Protein AF-A0A7S3XKU1-F1 (afdb_monomer)

pLDDT: mean 79.12, std 18.62, range [32.69, 95.75]

Mean predicted aligned error: 12.98 Å

Solvent-accessible surface area (backbone atoms only — not comparable to full-atom values): 9316 Å² total; per-residue (Å²): 139,83,72,89,86,77,74,68,88,88,52,72,47,18,71,54,87,94,40,81,47,65,25,34,23,23,52,86,91,44,86,56,34,41,18,19,87,93,63,52,56,90,85,46,38,67,49,70,59,74,46,17,70,55,87,94,44,80,47,58,34,41,22,26,54,80,92,57,95,58,48,38,22,18,83,88,64,58,55,87,85,50,38,73,54,62,95,31,42,18,70,56,83,94,42,88,48,63,21,41,20,25,52,76,84,43,70,66,36,39,19,18,87,94,63,57,55,90,84,46,37,71,41,78,87,67,74,89,82,67,68,83,75,79,80,80,74,80,76,78,78,76,81,81,81,77,82,134

Sequence (148 aa):
FNYKGMINVRHASCLHEGCVKLPYFSYEGEKRGQYCLGHKLDGMVDVLNARCKVPGCTRRPFFNHEGERKAAVCRLHRAEGMVAFNLSQCETAHCGKEASYNLPGLRARRFCASHRLEGMVACRGQDQSLKRAPLRSGSSKRPRKQPA

Secondary structure (DSSP, 8-state):
---TT---SSSPPPSSTT--SPP-EE-TT-SS--B-GGGPPTT-EESSS---SSTT--SPP-EE-TT-SS--B-GGGPPTTPEE--TTB-SSTT--SBP-EESTT--S--B-GGGPPTT-EE-TT--S-SPPPP-------PPPPPP-

Structure (mmCIF, N/CA/C/O backbone):
data_AF-A0A7S3XKU1-F1
#
_entry.id   AF-A0A7S3XKU1-F1
#
loop_
_atom_site.group_PDB
_atom_site.id
_atom_site.type_symbol
_atom_site.label_atom_id
_atom_site.label_alt_id
_atom_site.label_comp_id
_atom_site.label_asym_id
_atom_site.label_entity_id
_atom_site.label_seq_id
_atom_site.pdbx_PDB_ins_code
_atom_site.Cartn_x
_atom_site.Cartn_y
_atom_site.Cartn_z
_atom_site.occupancy
_atom_site.B_iso_or_equiv
_atom_site.auth_seq_id
_atom_site.auth_comp_id
_atom_site.auth_asym_id
_atom_site.auth_atom_id
_atom_site.pdbx_PDB_model_num
ATOM 1 N N . PHE A 1 1 ? -16.205 -20.087 3.002 1.00 38.38 1 PHE A N 1
ATOM 2 C CA . PHE A 1 1 ? -16.853 -20.701 4.176 1.00 38.38 1 PHE A CA 1
ATOM 3 C C . PHE A 1 1 ? -16.566 -19.833 5.395 1.00 38.38 1 PHE A C 1
ATOM 5 O O . PHE A 1 1 ? -15.400 -19.645 5.708 1.00 38.38 1 PHE A O 1
ATOM 12 N N . ASN A 1 2 ? -17.588 -19.219 5.999 1.00 43.94 2 ASN A N 1
ATOM 13 C CA . ASN A 1 2 ? -17.464 -18.390 7.203 1.00 43.94 2 ASN A CA 1
ATOM 14 C C . ASN A 1 2 ? -18.309 -19.068 8.289 1.00 43.94 2 ASN A C 1
ATOM 16 O O . ASN A 1 2 ? -19.534 -19.000 8.245 1.00 43.94 2 ASN A O 1
ATOM 20 N N . TYR A 1 3 ? -17.671 -19.835 9.170 1.00 54.97 3 TYR A N 1
ATOM 21 C CA . TYR A 1 3 ? -18.343 -20.495 10.289 1.00 54.97 3 TYR A CA 1
ATOM 22 C C . TYR A 1 3 ? -18.782 -19.416 11.301 1.00 54.97 3 TYR A C 1
ATOM 24 O O . TYR A 1 3 ? -17.993 -18.560 11.700 1.00 54.97 3 TYR A O 1
ATOM 32 N N . LYS A 1 4 ? -20.061 -19.394 11.695 1.00 56.88 4 LYS A N 1
ATOM 33 C CA . LYS A 1 4 ? -20.539 -18.493 12.757 1.00 56.88 4 LYS A CA 1
ATOM 34 C C . LYS A 1 4 ? -19.869 -18.899 14.077 1.00 56.88 4 LYS A C 1
ATOM 36 O O . LYS A 1 4 ? -19.997 -20.048 14.479 1.00 56.88 4 LYS A O 1
ATOM 41 N N . GLY A 1 5 ? -19.179 -17.969 14.741 1.00 60.75 5 GLY A N 1
ATOM 42 C CA . GLY A 1 5 ? -18.718 -18.130 16.131 1.00 60.75 5 GLY A CA 1
ATOM 43 C C . GLY A 1 5 ? -17.213 -18.313 16.363 1.00 60.75 5 GLY A C 1
ATOM 44 O O . GLY A 1 5 ? -16.782 -18.215 17.506 1.00 60.75 5 GLY A O 1
ATOM 45 N N . MET A 1 6 ? -16.379 -18.512 15.337 1.00 69.44 6 MET A N 1
ATOM 46 C CA . MET A 1 6 ? -14.922 -18.451 15.546 1.00 69.44 6 MET A CA 1
ATOM 47 C C . MET A 1 6 ? -14.424 -17.015 15.432 1.00 69.44 6 MET A C 1
ATOM 49 O O . MET A 1 6 ? -14.657 -16.318 14.442 1.00 69.44 6 MET A O 1
ATOM 53 N N . ILE A 1 7 ? -13.656 -16.623 16.436 1.00 65.62 7 ILE A N 1
ATOM 54 C CA . ILE A 1 7 ? -12.974 -15.340 16.514 1.00 65.62 7 ILE A CA 1
ATOM 55 C C . ILE A 1 7 ? -11.511 -15.498 16.097 1.00 65.62 7 ILE A C 1
ATOM 57 O O . ILE A 1 7 ? -10.870 -16.521 16.346 1.00 65.62 7 ILE A O 1
ATOM 61 N N . ASN A 1 8 ? -1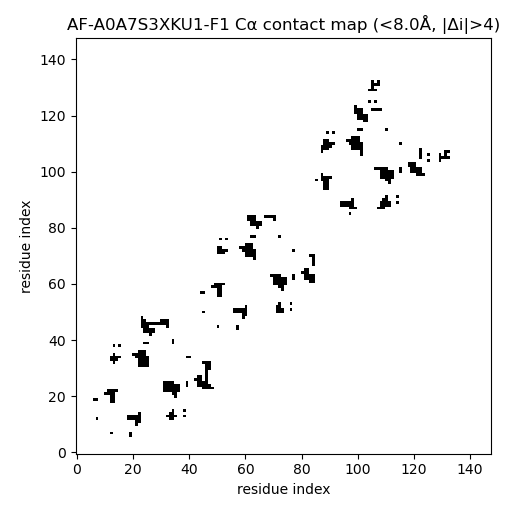0.963 -14.479 15.440 1.00 65.81 8 ASN A N 1
ATOM 62 C CA . ASN A 1 8 ? -9.541 -14.448 15.130 1.00 65.81 8 ASN A CA 1
ATOM 63 C C . ASN A 1 8 ? -8.760 -14.113 16.410 1.00 65.81 8 ASN A C 1
ATOM 65 O O . ASN A 1 8 ? -8.749 -12.968 16.837 1.00 65.81 8 ASN A O 1
ATOM 69 N N . VAL A 1 9 ? -8.103 -15.102 17.019 1.00 68.81 9 VAL A N 1
ATOM 70 C CA . VAL A 1 9 ? -7.305 -14.902 18.248 1.00 68.81 9 VAL A CA 1
ATOM 71 C C . VAL A 1 9 ? -5.928 -14.281 17.989 1.00 68.81 9 VAL A C 1
ATOM 73 O O . VAL A 1 9 ? -5.263 -13.828 18.915 1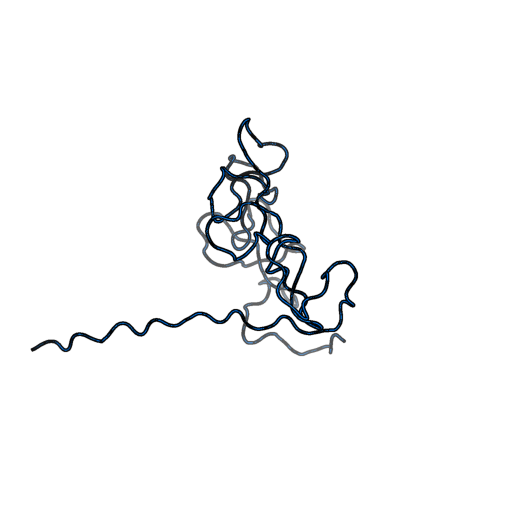.00 68.81 9 VAL A O 1
ATOM 76 N N . ARG A 1 10 ? -5.467 -14.273 16.730 1.00 68.62 10 ARG A N 1
ATOM 77 C CA . ARG A 1 10 ? -4.131 -13.786 16.355 1.00 68.62 10 ARG A CA 1
ATOM 78 C C . ARG A 1 10 ? -4.129 -12.304 15.994 1.00 68.62 10 ARG A C 1
ATOM 80 O O . ARG A 1 10 ? -3.143 -11.614 16.242 1.00 68.62 10 ARG A O 1
ATOM 87 N N . HIS A 1 11 ? -5.186 -11.828 15.348 1.00 68.62 11 HIS A N 1
ATOM 88 C CA . HIS A 1 11 ? -5.340 -10.428 14.974 1.00 68.62 11 HIS A CA 1
ATOM 89 C C . HIS A 1 11 ? -6.477 -9.812 15.774 1.00 68.62 11 HIS A C 1
ATOM 91 O O . HIS A 1 11 ? -7.552 -10.398 15.845 1.00 68.62 11 HIS A O 1
ATOM 97 N N . ALA A 1 12 ? -6.240 -8.618 16.322 1.00 77.38 12 ALA A N 1
ATOM 98 C CA . ALA A 1 12 ? -7.277 -7.851 16.997 1.00 77.38 12 ALA A CA 1
ATOM 99 C C . ALA A 1 12 ? -8.500 -7.688 16.082 1.00 77.38 12 ALA A C 1
ATOM 101 O O . ALA A 1 12 ? -8.356 -7.479 14.875 1.00 77.38 12 ALA A O 1
ATOM 102 N N . SER A 1 13 ? -9.689 -7.811 16.658 1.00 88.31 13 SER A N 1
ATOM 103 C CA . SER A 1 13 ? -10.959 -7.506 16.008 1.00 88.31 13 SER A CA 1
ATOM 104 C C . SER A 1 13 ? -11.322 -6.036 16.205 1.00 88.31 13 SER A C 1
ATOM 106 O O . SER A 1 13 ? -10.756 -5.339 17.045 1.00 88.31 13 SER A O 1
ATOM 108 N N . CYS A 1 14 ? -12.266 -5.557 15.401 1.00 91.94 14 CYS A N 1
ATOM 109 C CA . CYS A 1 14 ? -12.888 -4.254 15.586 1.00 91.94 14 CYS A CA 1
ATOM 110 C C . CYS A 1 14 ? -13.436 -4.105 17.015 1.00 91.94 14 CYS A C 1
ATOM 112 O O . CYS A 1 14 ? -14.064 -5.027 17.525 1.00 91.94 14 CYS A O 1
ATOM 114 N N . LEU A 1 15 ? -13.249 -2.928 17.620 1.00 91.88 15 LEU A N 1
ATOM 115 C CA . LEU A 1 15 ? -13.723 -2.625 18.978 1.00 91.88 15 LEU A CA 1
ATOM 116 C C . LEU A 1 15 ? -15.250 -2.485 19.093 1.00 91.88 15 LEU A C 1
ATOM 118 O O . LEU A 1 15 ? -15.778 -2.492 20.197 1.00 91.88 15 LEU A O 1
ATOM 122 N N . HIS A 1 16 ? -15.963 -2.350 17.973 1.00 91.00 16 HIS A N 1
ATOM 123 C CA . HIS A 1 16 ? -17.421 -2.293 17.982 1.00 91.00 16 HIS A CA 1
ATOM 124 C C . HIS A 1 16 ? -18.005 -3.646 18.397 1.00 91.00 16 HIS A C 1
ATOM 126 O O . HIS A 1 16 ? -17.586 -4.686 17.877 1.00 91.00 16 HIS A O 1
ATOM 132 N N . GLU A 1 17 ? -18.991 -3.620 19.291 1.00 88.94 17 GLU A N 1
ATOM 133 C CA . GLU A 1 17 ? -19.582 -4.821 19.875 1.00 88.94 17 GLU A CA 1
ATOM 134 C C . GLU A 1 17 ? -20.077 -5.802 18.802 1.00 88.94 17 GLU A C 1
ATOM 136 O O . GLU A 1 17 ? -20.686 -5.433 17.798 1.00 88.94 17 GLU A O 1
ATOM 141 N N . GLY A 1 18 ? -19.735 -7.081 18.974 1.00 86.38 18 GLY A N 1
ATOM 142 C CA . GLY A 1 18 ? -20.093 -8.146 18.032 1.00 86.38 18 GLY A CA 1
ATOM 143 C C . GLY A 1 18 ? -19.377 -8.099 16.672 1.00 86.38 18 GLY A C 1
ATOM 144 O O . GLY A 1 18 ? -19.639 -8.947 15.814 1.00 86.38 18 GLY A O 1
ATOM 145 N N . CYS A 1 19 ? -18.458 -7.157 16.430 1.00 88.88 19 CYS A N 1
ATOM 146 C CA . CYS A 1 19 ? -17.781 -7.042 15.142 1.00 88.88 19 CYS A CA 1
ATOM 147 C C . CYS A 1 19 ? -16.500 -7.888 15.058 1.00 88.88 19 CYS A C 1
ATOM 149 O O . CYS A 1 19 ? -15.483 -7.591 15.674 1.00 88.88 19 CYS A O 1
ATOM 151 N N . VAL A 1 20 ? -16.497 -8.887 14.172 1.00 88.19 20 VAL A N 1
ATOM 152 C CA . VAL A 1 20 ? -15.333 -9.769 13.929 1.00 88.19 20 VAL A CA 1
ATOM 153 C C . VAL A 1 20 ? -14.424 -9.313 12.777 1.00 88.19 20 VAL A C 1
ATOM 155 O O . VAL A 1 20 ? -13.526 -10.041 12.354 1.00 88.19 20 VAL A O 1
ATOM 158 N N . LYS A 1 21 ? -14.662 -8.121 12.214 1.00 89.38 21 LYS A N 1
ATOM 159 C CA . LYS A 1 21 ? -13.865 -7.591 11.094 1.00 89.38 21 LYS A CA 1
ATOM 160 C C . LYS A 1 21 ? -12.501 -7.104 11.585 1.00 89.38 21 LYS A C 1
ATOM 162 O O . LYS A 1 21 ? -12.383 -6.606 12.702 1.00 89.38 21 LYS A O 1
ATOM 167 N N . LEU A 1 22 ? -11.491 -7.185 10.717 1.00 90.00 22 LEU A N 1
ATOM 168 C CA . LEU A 1 22 ? -10.171 -6.620 10.998 1.00 90.00 22 LEU A CA 1
ATOM 169 C C . LEU A 1 22 ? -10.253 -5.089 11.113 1.00 90.00 22 LEU A C 1
ATOM 171 O O . LEU A 1 22 ? -10.866 -4.445 10.249 1.00 90.00 22 LEU A O 1
ATOM 175 N N . PRO A 1 23 ? -9.639 -4.501 12.147 1.00 92.88 23 PRO A N 1
ATOM 176 C CA . PRO A 1 23 ? -9.593 -3.070 12.311 1.00 92.88 23 PRO A CA 1
ATOM 177 C C . PRO A 1 23 ? -8.398 -2.475 11.561 1.00 92.88 23 PRO A C 1
ATOM 179 O O . PRO A 1 23 ? -7.258 -2.908 11.716 1.00 92.88 23 PRO A O 1
ATOM 182 N N . TYR A 1 24 ? -8.671 -1.451 10.760 1.00 92.94 24 TYR A N 1
ATOM 183 C CA . TYR A 1 24 ? -7.666 -0.700 9.996 1.00 92.94 24 TYR A CA 1
ATOM 184 C C . TYR A 1 24 ? -7.636 0.778 10.387 1.00 92.94 24 TYR A C 1
ATOM 186 O O . TYR A 1 24 ? -6.639 1.456 10.151 1.00 92.94 24 TYR A O 1
ATOM 194 N N . PHE A 1 25 ? -8.716 1.270 10.999 1.00 93.31 25 PHE A N 1
ATOM 195 C CA . PHE A 1 25 ? -8.934 2.681 11.274 1.00 93.31 25 PHE A CA 1
ATOM 196 C C . PHE A 1 25 ? -8.675 3.012 12.737 1.00 93.31 25 PHE A C 1
ATOM 198 O O . PHE A 1 25 ? -9.100 2.281 13.632 1.00 93.31 25 PHE A O 1
ATOM 205 N N . SER A 1 26 ? -7.972 4.112 12.966 1.00 94.94 26 SER A N 1
ATOM 206 C CA . SER A 1 26 ? -7.710 4.690 14.284 1.00 94.94 26 SER A CA 1
ATOM 207 C C . SER A 1 26 ? -7.409 6.184 14.128 1.00 94.94 26 SER A C 1
ATOM 209 O O . SER A 1 26 ? -7.449 6.701 13.012 1.00 94.94 26 SER A O 1
ATOM 211 N N . TYR A 1 27 ? -7.122 6.892 15.214 1.00 92.69 27 TYR A N 1
ATOM 212 C CA . TYR A 1 27 ? -6.676 8.286 15.141 1.00 92.69 27 TYR A CA 1
ATOM 213 C C . TYR A 1 27 ? -5.219 8.398 14.668 1.00 92.69 27 TYR A C 1
ATOM 215 O O . TYR A 1 27 ? -4.468 7.420 14.671 1.00 92.69 27 TYR A O 1
ATOM 223 N N . GLU A 1 28 ? -4.824 9.583 14.197 1.00 87.38 28 GLU A N 1
ATOM 224 C CA . GLU A 1 28 ? -3.451 9.812 13.737 1.00 87.38 28 GLU A CA 1
ATOM 225 C C . GLU A 1 28 ? -2.428 9.571 14.856 1.00 87.38 28 GLU A C 1
ATOM 227 O O . GLU A 1 28 ? -2.659 9.902 16.013 1.00 87.38 28 GLU A O 1
ATOM 232 N N . GLY A 1 29 ? -1.291 8.960 14.506 1.00 85.62 29 GLY A N 1
ATOM 233 C CA . GLY A 1 29 ? -0.242 8.567 15.457 1.00 85.62 29 GLY A CA 1
ATOM 234 C C . GLY A 1 29 ? -0.403 7.157 16.035 1.00 85.62 29 GLY A C 1
ATOM 235 O O . GLY A 1 29 ? 0.582 6.561 16.478 1.00 85.62 29 GLY A O 1
ATOM 236 N N . GLU A 1 30 ? -1.598 6.571 15.951 1.00 91.12 30 GLU A N 1
ATOM 237 C CA . GLU A 1 30 ? -1.843 5.218 16.442 1.00 91.12 30 GLU A CA 1
ATOM 238 C C . GLU A 1 30 ? -1.203 4.153 15.549 1.00 91.12 30 GLU A C 1
ATOM 240 O O . GLU A 1 30 ? -1.310 4.171 14.323 1.00 91.12 30 GLU A O 1
ATOM 245 N N . LYS A 1 31 ? -0.549 3.167 16.171 1.00 86.88 31 LYS A N 1
ATOM 246 C CA . LYS A 1 31 ? 0.158 2.089 15.448 1.00 86.88 31 LYS A CA 1
ATOM 247 C C . LYS A 1 31 ? -0.748 0.922 15.061 1.00 86.88 31 LYS A C 1
ATOM 249 O O . LYS A 1 31 ? -0.317 0.019 14.343 1.00 86.88 31 LYS A O 1
ATOM 254 N N . ARG A 1 32 ? -1.969 0.880 15.596 1.00 89.12 32 ARG A N 1
ATOM 255 C CA . ARG A 1 32 ? -2.918 -0.222 15.421 1.00 89.12 32 ARG A CA 1
ATOM 256 C C . ARG A 1 32 ? -4.284 0.327 15.044 1.00 89.12 32 ARG A C 1
ATOM 258 O O . ARG A 1 32 ? -4.731 1.323 15.605 1.00 89.12 32 ARG A O 1
ATOM 265 N N . GLY A 1 33 ? -4.943 -0.350 14.107 1.00 92.56 33 GLY A N 1
ATOM 266 C CA . GLY A 1 33 ? -6.351 -0.105 13.833 1.00 92.56 33 GLY A CA 1
ATOM 267 C C . GLY A 1 33 ? -7.193 -0.541 15.028 1.00 92.56 33 GLY A C 1
ATOM 268 O O . GLY A 1 33 ? -6.937 -1.593 15.612 1.00 92.56 33 GLY A O 1
ATOM 269 N N . GLN A 1 34 ? -8.214 0.244 15.351 1.00 94.06 34 GLN A N 1
ATOM 270 C CA . GLN A 1 34 ? -9.208 -0.060 16.384 1.00 94.06 34 GLN A CA 1
ATOM 271 C C . GLN A 1 34 ? -10.580 -0.380 15.775 1.00 94.06 34 GLN A C 1
ATOM 273 O O . GLN A 1 34 ? -11.306 -1.245 16.262 1.00 94.06 34 GLN A O 1
ATOM 278 N N . TYR A 1 35 ? -10.905 0.250 14.646 1.00 93.75 35 TYR A N 1
ATOM 279 C CA . TYR A 1 35 ? -12.189 0.097 13.976 1.00 93.75 35 TYR A CA 1
ATOM 280 C C . TYR A 1 35 ? -12.031 -0.417 12.547 1.00 93.75 35 TYR A C 1
ATOM 282 O O . TYR A 1 35 ? -11.044 -0.155 11.852 1.00 93.75 35 TYR A O 1
ATOM 290 N N . CYS A 1 36 ? -13.007 -1.196 12.089 1.00 93.81 36 CYS A N 1
ATOM 291 C CA . CYS A 1 36 ? -13.107 -1.582 10.685 1.00 93.81 36 CYS A CA 1
ATOM 292 C C . CYS A 1 36 ? -13.725 -0.444 9.858 1.00 93.81 36 CYS A C 1
ATOM 294 O O . CYS A 1 36 ? -14.267 0.506 10.411 1.00 93.81 36 CYS A O 1
ATOM 296 N N . LEU A 1 37 ? -13.701 -0.563 8.526 1.00 91.19 37 LEU A N 1
ATOM 297 C CA . LEU A 1 37 ? -14.245 0.465 7.628 1.00 91.19 37 LEU A CA 1
ATOM 298 C C . LEU A 1 37 ? -15.712 0.822 7.927 1.00 91.19 37 LEU A C 1
ATOM 300 O O . LEU A 1 37 ? -16.083 1.982 7.820 1.00 91.19 37 LEU A O 1
ATOM 304 N N . GLY A 1 38 ? -16.530 -0.166 8.307 1.00 93.69 38 GLY A N 1
ATOM 305 C CA . GLY A 1 38 ? -17.954 0.042 8.595 1.00 93.69 38 GLY A CA 1
ATOM 306 C C . GLY A 1 38 ? -18.245 0.683 9.953 1.00 93.69 38 GLY A C 1
ATOM 307 O O . GLY A 1 38 ? -19.344 1.175 10.149 1.00 93.69 38 GLY A O 1
ATOM 308 N N . HIS A 1 39 ? -17.274 0.689 10.869 1.00 94.88 39 HIS A N 1
ATOM 309 C CA . HIS A 1 39 ? -17.394 1.304 12.199 1.00 94.88 39 HIS A CA 1
ATOM 310 C C . HIS A 1 39 ? -16.354 2.409 12.398 1.00 94.88 39 HIS A C 1
ATOM 312 O O . HIS A 1 39 ? -15.986 2.740 13.520 1.00 94.88 39 HIS A O 1
ATOM 318 N N . LYS A 1 40 ? -15.823 2.939 11.295 1.00 93.06 40 LYS A N 1
ATOM 319 C CA . LYS A 1 40 ? -14.894 4.059 11.303 1.00 93.06 40 LYS A CA 1
ATOM 320 C C . LYS A 1 40 ? -15.631 5.292 11.829 1.00 93.06 40 LYS A C 1
ATOM 322 O O . LYS A 1 40 ? -16.661 5.656 11.273 1.00 93.06 40 LYS A O 1
ATOM 327 N N . LEU A 1 41 ? -15.064 5.954 12.833 1.00 93.44 41 LEU A N 1
ATOM 328 C CA . LEU A 1 41 ? -15.573 7.230 13.335 1.00 93.44 41 LEU A CA 1
ATOM 329 C C . LEU A 1 41 ? -14.999 8.419 12.545 1.00 93.44 41 LEU A C 1
ATOM 331 O O . LEU A 1 41 ? -14.018 8.300 11.788 1.00 93.44 41 LEU A O 1
ATOM 335 N N . ASP A 1 42 ? -15.613 9.582 12.735 1.00 92.06 42 ASP A N 1
ATOM 336 C CA . ASP A 1 42 ? -15.120 10.841 12.185 1.00 92.06 42 ASP A CA 1
ATOM 337 C C . ASP A 1 42 ? -13.743 11.190 12.757 1.00 92.06 42 ASP A C 1
ATOM 339 O O . ASP A 1 42 ? -13.395 10.854 13.890 1.00 92.06 42 ASP A O 1
ATOM 343 N N . GLY A 1 43 ? -12.899 11.781 11.913 1.00 89.31 43 GLY A N 1
ATOM 344 C CA . GLY A 1 43 ? -11.494 12.047 12.238 1.00 89.31 43 GLY A CA 1
ATOM 345 C C . GLY A 1 43 ? -10.573 10.818 12.237 1.00 89.31 43 GLY A C 1
ATOM 346 O O . GLY A 1 43 ? -9.357 10.981 12.243 1.00 89.31 43 GLY A O 1
ATOM 347 N N . MET A 1 44 ? -11.096 9.587 12.163 1.00 92.19 44 MET A N 1
ATOM 348 C CA . MET A 1 44 ? -10.237 8.402 12.050 1.00 92.19 44 MET A CA 1
ATOM 349 C C . MET A 1 44 ? -9.633 8.251 10.654 1.00 92.19 44 MET A C 1
ATOM 351 O O . MET A 1 44 ? -10.259 8.543 9.630 1.00 92.19 44 MET A O 1
ATOM 355 N N . VAL A 1 45 ? -8.433 7.686 10.618 1.00 89.69 45 VAL A N 1
ATOM 356 C CA . VAL A 1 45 ? -7.634 7.420 9.428 1.00 89.69 45 VAL A CA 1
ATOM 357 C C . VAL A 1 45 ? -7.244 5.948 9.343 1.00 89.69 45 VAL A C 1
ATOM 359 O O . VAL A 1 45 ? -7.186 5.249 10.350 1.00 89.69 45 VAL A O 1
ATOM 362 N N . ASP A 1 46 ? -6.961 5.462 8.135 1.00 90.38 46 ASP A N 1
ATOM 363 C CA . ASP A 1 46 ? -6.347 4.142 7.966 1.00 90.38 46 ASP A CA 1
ATOM 364 C C . ASP A 1 46 ? -4.881 4.208 8.429 1.00 90.38 46 ASP A C 1
ATOM 366 O O . ASP A 1 46 ? -4.070 4.938 7.845 1.00 90.38 46 ASP A O 1
ATOM 370 N N . VAL A 1 47 ? -4.564 3.487 9.507 1.00 89.88 47 VAL A N 1
ATOM 371 C CA . VAL A 1 47 ? -3.231 3.480 10.137 1.00 89.88 47 VAL A CA 1
ATOM 372 C C . VAL A 1 47 ? -2.378 2.280 9.726 1.00 89.88 47 VAL A C 1
ATOM 374 O O . VAL A 1 47 ? -1.187 2.238 10.028 1.00 89.88 47 VAL A O 1
ATOM 377 N N . LEU A 1 48 ? -2.965 1.300 9.032 1.00 88.31 48 LEU A N 1
ATOM 378 C CA . LEU A 1 48 ? -2.272 0.073 8.631 1.00 88.31 48 LEU A CA 1
ATOM 379 C C . LEU A 1 48 ? -1.895 0.070 7.150 1.00 88.31 48 LEU A C 1
ATOM 381 O O . LEU A 1 48 ? -0.828 -0.426 6.784 1.00 88.31 48 LEU A O 1
ATOM 385 N N . ASN A 1 49 ? -2.758 0.604 6.287 1.00 87.69 49 ASN A N 1
ATOM 386 C CA . ASN A 1 49 ? -2.498 0.655 4.858 1.00 87.69 49 ASN A CA 1
ATOM 387 C C . ASN A 1 49 ? -1.763 1.936 4.474 1.00 87.69 49 ASN A C 1
ATOM 389 O O . ASN A 1 49 ? -1.989 3.016 5.018 1.00 87.69 49 ASN A O 1
ATOM 393 N N . ALA A 1 50 ? -0.897 1.823 3.466 1.00 87.25 50 ALA A N 1
ATOM 394 C CA . ALA A 1 50 ? -0.222 2.984 2.913 1.00 87.25 50 ALA A CA 1
ATOM 395 C C . ALA A 1 50 ? -1.239 3.950 2.287 1.00 87.25 50 ALA A C 1
ATOM 397 O O . ALA A 1 50 ? -2.099 3.545 1.497 1.00 87.25 50 ALA A O 1
ATOM 398 N N . ARG A 1 51 ? -1.086 5.236 2.603 1.00 89.88 51 ARG A N 1
ATOM 399 C CA . ARG A 1 51 ? -1.857 6.343 2.033 1.00 89.88 51 ARG A CA 1
ATOM 400 C C . ARG A 1 51 ? -0.954 7.227 1.185 1.00 89.88 51 ARG A C 1
ATOM 402 O O . ARG A 1 51 ? 0.270 7.192 1.304 1.00 89.88 51 ARG A O 1
ATOM 409 N N . CYS A 1 52 ? -1.570 7.970 0.278 1.00 93.19 52 CYS A N 1
ATOM 410 C CA . CYS A 1 52 ? -0.889 9.007 -0.476 1.00 93.19 52 CYS A CA 1
ATOM 411 C C . CYS A 1 52 ? -0.206 9.990 0.485 1.00 93.19 52 CYS A C 1
ATOM 413 O O . CYS A 1 52 ? -0.826 10.431 1.445 1.00 93.19 52 CYS A O 1
ATOM 415 N N . LYS A 1 53 ? 1.053 10.348 0.211 1.00 93.19 53 LYS A N 1
ATOM 416 C CA . LYS A 1 53 ? 1.829 11.276 1.050 1.00 93.19 53 LYS A CA 1
ATOM 417 C C . LYS A 1 53 ? 1.282 12.707 1.074 1.00 93.19 53 LYS A C 1
ATOM 419 O O . LYS A 1 53 ? 1.620 13.455 1.981 1.00 93.19 53 LYS A O 1
ATOM 424 N N . VAL A 1 54 ? 0.475 13.095 0.085 1.00 92.81 54 VAL A N 1
ATOM 425 C CA . VAL A 1 54 ? -0.159 14.422 0.059 1.00 92.81 54 VAL A CA 1
ATOM 426 C C . VAL A 1 54 ? -1.140 14.555 1.236 1.00 92.81 54 VAL A C 1
ATOM 428 O O . VAL A 1 54 ? -2.041 13.713 1.336 1.00 92.81 54 VAL A O 1
ATOM 431 N N . PRO A 1 55 ? -0.996 15.585 2.097 1.00 88.25 55 PRO A N 1
ATOM 432 C CA . PRO A 1 55 ? -1.870 15.809 3.247 1.00 88.25 55 PRO A CA 1
ATOM 433 C C . PRO A 1 55 ? -3.356 15.802 2.873 1.00 88.25 55 PRO A C 1
ATOM 435 O O . PRO A 1 55 ? -3.748 16.292 1.817 1.00 88.25 55 PRO A O 1
ATOM 438 N N . GLY A 1 56 ? -4.188 15.191 3.718 1.00 85.62 56 GLY A N 1
ATOM 439 C CA . GLY A 1 56 ? -5.631 15.057 3.479 1.00 85.62 56 GLY A CA 1
ATOM 440 C C . GLY A 1 56 ? -6.029 14.021 2.417 1.00 85.62 56 GLY A C 1
ATOM 441 O O . GLY A 1 56 ? -7.208 13.694 2.285 1.00 85.62 56 GLY A O 1
ATOM 442 N N . CYS A 1 57 ? -5.084 13.431 1.677 1.00 89.00 57 CYS A N 1
ATOM 443 C CA . CYS A 1 57 ? -5.407 12.414 0.683 1.00 89.00 57 CYS A CA 1
ATOM 444 C C . CYS A 1 57 ? -5.509 11.012 1.303 1.00 89.00 57 CYS A C 1
ATOM 446 O O . CYS A 1 57 ? -4.524 10.418 1.735 1.00 89.00 57 CYS A O 1
ATOM 448 N N . THR A 1 58 ? -6.698 10.413 1.250 1.00 85.62 58 THR A N 1
ATOM 449 C CA . THR A 1 58 ? -6.951 9.048 1.752 1.00 85.62 58 THR A CA 1
ATOM 450 C C . THR A 1 58 ? -6.761 7.956 0.694 1.00 85.62 58 THR A C 1
ATOM 452 O O . THR A 1 58 ? -6.905 6.769 0.986 1.00 85.62 58 THR A O 1
ATOM 455 N N . ARG A 1 59 ? -6.426 8.325 -0.552 1.00 89.06 59 ARG A N 1
ATOM 456 C CA . ARG A 1 59 ? -6.264 7.363 -1.650 1.00 89.06 59 ARG A CA 1
ATOM 457 C C . ARG A 1 59 ? -5.005 6.520 -1.475 1.00 89.06 59 ARG A C 1
ATOM 459 O O . ARG A 1 59 ? -3.960 7.011 -1.051 1.00 89.06 59 ARG A O 1
ATOM 466 N N . ARG A 1 60 ? -5.089 5.256 -1.900 1.00 89.06 60 ARG A N 1
ATOM 467 C CA . ARG A 1 60 ? -3.940 4.346 -1.931 1.00 89.06 60 ARG A CA 1
ATOM 468 C C . ARG A 1 60 ? -2.866 4.879 -2.892 1.00 89.06 60 ARG A C 1
ATOM 470 O O . ARG A 1 60 ? -3.209 5.268 -4.017 1.00 89.06 60 ARG A O 1
ATOM 477 N N . PRO A 1 61 ? -1.586 4.896 -2.492 1.00 91.88 61 PRO A N 1
ATOM 478 C CA . PRO A 1 61 ? -0.518 5.317 -3.372 1.00 91.88 61 PRO A CA 1
ATOM 479 C C . PRO A 1 61 ? -0.288 4.265 -4.460 1.00 91.88 61 PRO A C 1
ATOM 481 O O . PRO A 1 61 ? -0.484 3.065 -4.255 1.00 91.88 61 PRO A O 1
ATOM 484 N N . PHE A 1 62 ? 0.108 4.736 -5.636 1.00 91.06 62 PHE A N 1
ATOM 485 C CA . PHE A 1 62 ? 0.389 3.916 -6.810 1.00 91.06 62 PHE A CA 1
ATOM 486 C C . PHE A 1 62 ? 1.627 4.372 -7.582 1.00 91.06 62 PHE A C 1
ATOM 488 O O . PHE A 1 62 ? 2.159 3.591 -8.355 1.00 91.06 62 PHE A O 1
ATOM 495 N N . PHE A 1 63 ? 2.100 5.599 -7.378 1.00 91.69 63 PHE A N 1
ATOM 496 C CA . PHE A 1 63 ? 3.243 6.161 -8.088 1.00 91.69 63 PHE A CA 1
ATOM 497 C C . PHE A 1 63 ? 4.373 6.501 -7.118 1.00 91.69 63 PHE A C 1
ATOM 499 O O . PHE A 1 63 ? 4.127 6.827 -5.949 1.00 91.69 63 PHE A O 1
ATOM 506 N N . ASN A 1 64 ? 5.605 6.395 -7.604 1.00 92.00 64 ASN A N 1
ATOM 507 C CA . ASN A 1 64 ? 6.800 6.933 -6.962 1.00 92.00 64 ASN A CA 1
ATOM 508 C C . ASN A 1 64 ? 7.890 7.182 -8.023 1.00 92.00 64 ASN A C 1
ATOM 510 O O . ASN A 1 64 ? 7.649 6.972 -9.210 1.00 92.00 64 ASN A O 1
ATOM 514 N N . HIS A 1 65 ? 9.069 7.636 -7.616 1.00 88.06 65 HIS A N 1
ATOM 515 C CA . HIS A 1 65 ? 10.231 7.732 -8.496 1.00 88.06 65 HIS A CA 1
ATOM 516 C C . HIS A 1 65 ? 10.805 6.351 -8.839 1.00 88.06 65 HIS A C 1
ATOM 518 O O . HIS A 1 65 ? 10.549 5.358 -8.151 1.00 88.06 65 HIS A O 1
ATOM 524 N N . GLU A 1 66 ? 11.554 6.276 -9.936 1.00 81.75 66 GLU A N 1
ATOM 525 C CA . GLU A 1 66 ? 12.221 5.046 -10.357 1.00 81.75 66 GLU A CA 1
ATOM 526 C C . GLU A 1 66 ? 13.199 4.545 -9.277 1.00 81.75 66 GLU A C 1
ATOM 528 O O . GLU A 1 66 ? 13.855 5.332 -8.600 1.00 81.75 66 GLU A O 1
ATOM 533 N N . GLY A 1 67 ? 13.257 3.225 -9.071 1.00 75.88 67 GLY A N 1
ATOM 534 C CA . GLY A 1 67 ? 14.101 2.594 -8.044 1.00 75.88 67 GLY A CA 1
ATOM 535 C C . GLY A 1 67 ? 13.499 2.559 -6.632 1.00 75.88 67 GLY A C 1
ATOM 536 O O . GLY A 1 67 ? 13.987 1.826 -5.769 1.00 75.88 67 GLY A O 1
ATOM 537 N N . GLU A 1 68 ? 12.403 3.276 -6.384 1.00 83.62 68 GLU A N 1
ATOM 538 C CA . GLU A 1 68 ? 11.746 3.271 -5.080 1.00 83.62 68 GLU A CA 1
ATOM 539 C C . GLU A 1 68 ? 10.983 1.971 -4.797 1.00 83.62 68 GLU A C 1
ATOM 541 O O . GLU A 1 68 ? 10.208 1.459 -5.606 1.00 83.62 68 GLU A O 1
ATOM 546 N N . ARG A 1 69 ? 11.138 1.454 -3.573 1.00 77.62 69 ARG A N 1
ATOM 547 C CA . ARG A 1 69 ? 10.592 0.139 -3.177 1.00 77.62 69 ARG A CA 1
ATOM 548 C C . ARG A 1 69 ? 9.144 0.173 -2.691 1.00 77.62 69 ARG A C 1
ATOM 550 O O . ARG A 1 69 ? 8.601 -0.868 -2.320 1.00 77.62 69 ARG A O 1
ATOM 557 N N . LYS A 1 70 ? 8.525 1.352 -2.620 1.00 83.50 70 LYS A N 1
ATOM 558 C CA . LYS A 1 70 ? 7.130 1.539 -2.194 1.00 83.50 70 LYS A CA 1
ATOM 559 C C . LYS A 1 70 ? 6.489 2.662 -2.993 1.00 83.50 70 LYS A C 1
ATOM 561 O O . LYS A 1 70 ? 7.159 3.627 -3.333 1.00 83.50 70 LYS A O 1
ATOM 566 N N . ALA A 1 71 ? 5.183 2.580 -3.225 1.00 90.38 71 ALA A N 1
ATOM 567 C CA . ALA A 1 71 ? 4.423 3.704 -3.759 1.00 90.38 71 ALA A CA 1
ATOM 568 C C . ALA A 1 71 ? 4.322 4.840 -2.724 1.00 90.38 71 ALA A C 1
ATOM 570 O O . ALA A 1 71 ? 4.161 4.574 -1.531 1.00 90.38 71 ALA A O 1
ATOM 571 N N . ALA A 1 72 ? 4.365 6.092 -3.181 1.00 93.25 72 ALA A N 1
ATOM 572 C CA . ALA A 1 72 ? 4.310 7.278 -2.326 1.00 93.25 72 ALA A CA 1
ATOM 573 C C . ALA A 1 72 ? 3.053 8.127 -2.558 1.00 93.25 72 ALA A C 1
ATOM 575 O O . ALA A 1 72 ? 2.451 8.609 -1.601 1.00 93.25 72 ALA A O 1
ATOM 576 N N . VAL A 1 73 ? 2.619 8.290 -3.808 1.00 95.00 73 VAL A N 1
ATOM 577 C CA . VAL A 1 73 ? 1.495 9.174 -4.158 1.00 95.00 73 VAL A CA 1
ATOM 578 C C . VAL A 1 73 ? 0.435 8.446 -4.972 1.00 95.00 73 VAL A C 1
ATOM 580 O O . VAL A 1 73 ? 0.709 7.435 -5.619 1.00 95.00 73 VAL A O 1
ATOM 583 N N . CYS A 1 74 ? -0.813 8.908 -4.898 1.00 94.44 74 CYS A N 1
ATOM 584 C CA . CYS A 1 74 ? -1.913 8.329 -5.667 1.00 94.44 74 CYS A CA 1
ATOM 585 C C . CYS A 1 74 ? -1.902 8.820 -7.123 1.00 94.44 74 CYS A C 1
ATOM 587 O O . CYS A 1 74 ? -1.093 9.659 -7.506 1.00 94.44 74 CYS A O 1
ATOM 589 N N . ARG A 1 75 ? -2.828 8.308 -7.944 1.00 92.19 75 ARG A N 1
ATOM 590 C CA . ARG A 1 75 ? -2.910 8.679 -9.366 1.00 92.19 75 ARG A CA 1
ATOM 591 C C . ARG A 1 75 ? -3.195 10.160 -9.613 1.00 92.19 75 ARG A C 1
ATOM 593 O O . ARG A 1 75 ? -2.732 10.688 -10.611 1.00 92.19 75 ARG A O 1
ATOM 600 N N . LEU A 1 76 ? -3.937 10.798 -8.708 1.00 95.75 76 LEU A N 1
ATOM 601 C CA . LEU A 1 76 ? -4.268 12.221 -8.800 1.00 95.75 76 LEU A CA 1
ATOM 602 C C . LEU A 1 76 ? -3.062 13.116 -8.488 1.00 95.75 76 LEU A C 1
ATOM 604 O O . LEU A 1 76 ? -2.944 14.199 -9.037 1.00 95.75 76 LEU A O 1
ATOM 608 N N . HIS A 1 77 ? -2.164 12.653 -7.619 1.00 95.38 77 HIS A N 1
ATOM 609 C CA . HIS A 1 77 ? -1.004 13.412 -7.150 1.00 95.38 77 HIS A CA 1
ATOM 610 C C . HIS A 1 77 ? 0.300 12.943 -7.798 1.00 95.38 77 HIS A C 1
ATOM 612 O O . HIS A 1 77 ? 1.375 13.066 -7.215 1.00 95.38 77 HIS A O 1
ATOM 618 N N . ARG A 1 78 ? 0.204 12.343 -8.985 1.00 94.06 78 ARG A N 1
ATOM 619 C CA . ARG A 1 78 ? 1.369 11.942 -9.765 1.00 94.06 78 ARG A CA 1
ATOM 620 C C . ARG A 1 78 ? 2.020 13.196 -10.352 1.00 94.06 78 ARG A C 1
ATOM 622 O O . ARG A 1 78 ? 1.375 13.901 -11.119 1.00 94.06 78 ARG A O 1
ATOM 629 N N . ALA A 1 79 ? 3.291 13.419 -10.037 1.00 91.75 79 ALA A N 1
ATOM 630 C CA . ALA A 1 79 ? 4.110 14.441 -10.680 1.00 91.75 79 ALA A CA 1
ATOM 631 C C . ALA A 1 79 ? 4.814 13.896 -11.936 1.00 91.75 79 ALA A C 1
ATOM 633 O O . ALA A 1 79 ? 4.891 12.679 -12.154 1.00 91.75 79 ALA A O 1
ATOM 634 N N . GLU A 1 80 ? 5.341 14.803 -12.758 1.00 91.31 80 GLU A N 1
ATOM 635 C CA . GLU A 1 80 ? 6.203 14.452 -13.885 1.00 91.31 80 GLU A CA 1
ATOM 636 C C . GLU A 1 80 ? 7.426 13.644 -13.412 1.00 91.31 80 GLU A C 1
ATOM 638 O O . GLU A 1 80 ? 7.902 13.794 -12.287 1.00 91.31 80 GLU A O 1
ATOM 643 N N . GLY A 1 81 ? 7.877 12.696 -14.235 1.00 85.50 81 GLY A N 1
ATOM 644 C CA . GLY A 1 81 ? 8.971 11.786 -13.878 1.00 85.50 81 GLY A CA 1
ATOM 645 C C . GLY A 1 81 ? 8.618 10.692 -12.857 1.00 85.50 81 GLY A C 1
ATOM 646 O O . GLY A 1 81 ? 9.456 9.841 -12.568 1.00 85.50 81 GLY A O 1
ATOM 647 N N . MET A 1 82 ? 7.392 10.646 -12.319 1.00 90.56 82 MET A N 1
ATOM 648 C CA . MET A 1 82 ? 6.959 9.532 -11.467 1.00 90.56 82 MET A CA 1
ATOM 649 C C . MET A 1 82 ? 6.439 8.346 -12.287 1.00 90.56 82 MET A C 1
ATOM 651 O O . MET A 1 82 ? 5.584 8.485 -13.177 1.00 90.56 82 MET A O 1
ATOM 655 N N . VAL A 1 83 ? 6.900 7.154 -11.909 1.00 85.25 83 VAL A N 1
ATOM 656 C CA . VAL A 1 83 ? 6.550 5.866 -12.510 1.00 85.25 83 VAL A CA 1
ATOM 657 C C . VAL A 1 83 ? 5.547 5.110 -11.644 1.00 85.25 83 VAL A C 1
ATOM 659 O O . VAL A 1 83 ? 5.467 5.283 -10.423 1.00 85.25 83 VAL A O 1
ATOM 662 N N . ALA A 1 84 ? 4.718 4.283 -12.285 1.00 82.31 84 ALA A N 1
ATOM 663 C CA . ALA A 1 84 ? 3.815 3.402 -11.558 1.00 82.31 84 ALA A CA 1
ATOM 664 C C . ALA A 1 84 ? 4.643 2.407 -10.742 1.00 82.31 84 ALA A C 1
ATOM 666 O O . ALA A 1 84 ? 5.519 1.724 -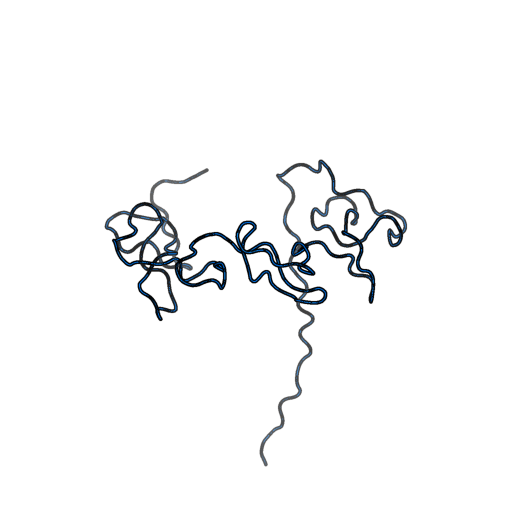11.271 1.00 82.31 84 ALA A O 1
ATOM 667 N N . PHE A 1 85 ? 4.347 2.310 -9.452 1.00 79.00 85 PHE A N 1
ATOM 668 C CA . PHE A 1 85 ? 4.982 1.350 -8.574 1.00 79.00 85 PHE A CA 1
ATOM 669 C C . PHE A 1 85 ? 4.575 -0.060 -8.999 1.00 79.00 85 PHE A C 1
ATOM 671 O O . PHE A 1 85 ? 3.422 -0.475 -8.839 1.00 79.00 85 PHE A O 1
ATOM 678 N N . ASN A 1 86 ? 5.532 -0.797 -9.553 1.00 68.75 86 ASN A N 1
ATOM 679 C CA . ASN A 1 86 ? 5.315 -2.154 -10.011 1.00 68.75 86 ASN A CA 1
ATOM 680 C C . ASN A 1 86 ? 5.805 -3.145 -8.952 1.00 68.75 86 ASN A C 1
ATOM 682 O O . ASN A 1 86 ? 6.998 -3.374 -8.797 1.00 68.75 86 ASN A O 1
ATOM 686 N N . LEU A 1 87 ? 4.864 -3.773 -8.244 1.00 65.44 87 LEU A N 1
ATOM 687 C CA . LEU A 1 87 ? 5.154 -4.870 -7.307 1.00 65.44 87 LEU A CA 1
ATOM 688 C C . LEU A 1 87 ? 5.739 -6.115 -7.991 1.00 65.44 87 LEU A C 1
ATOM 690 O O . LEU A 1 87 ? 6.220 -7.022 -7.322 1.00 65.44 87 LEU A O 1
ATOM 694 N N . SER A 1 88 ? 5.637 -6.178 -9.312 1.00 76.25 88 SER A N 1
ATOM 695 C CA . SER A 1 88 ? 6.070 -7.282 -10.157 1.00 76.25 88 SER A CA 1
ATOM 696 C C . SER A 1 88 ? 7.144 -6.784 -11.113 1.00 76.25 88 SER A C 1
ATOM 698 O O . SER A 1 88 ? 6.978 -6.858 -12.323 1.00 76.25 88 SER A O 1
ATOM 700 N N . GLN A 1 89 ? 8.225 -6.219 -10.583 1.00 82.56 89 GLN A N 1
ATOM 701 C CA . GLN A 1 89 ? 9.440 -5.997 -11.364 1.00 82.56 89 GLN A CA 1
ATOM 702 C C . GLN A 1 89 ? 10.150 -7.335 -11.592 1.00 82.56 89 GLN A C 1
ATOM 704 O O . GLN A 1 89 ? 10.062 -8.243 -10.766 1.00 82.56 89 GLN A O 1
ATOM 709 N N . CYS A 1 90 ? 10.822 -7.470 -12.733 1.00 87.12 90 CYS A N 1
ATOM 710 C CA . CYS A 1 90 ? 11.681 -8.614 -13.000 1.00 87.12 90 CYS A CA 1
ATOM 711 C C . CYS A 1 90 ? 12.774 -8.736 -11.926 1.00 87.12 90 CYS A C 1
ATOM 713 O O . CYS A 1 90 ? 13.446 -7.761 -11.613 1.00 87.12 90 CYS A O 1
ATOM 715 N N . GLU A 1 91 ? 12.976 -9.939 -11.395 1.00 89.50 91 GLU A N 1
ATOM 716 C CA . GLU A 1 91 ? 13.944 -10.201 -10.324 1.00 89.50 91 GLU A CA 1
ATOM 717 C C . GLU A 1 91 ? 15.402 -10.175 -10.785 1.00 89.50 91 GLU A C 1
ATOM 719 O O . GLU A 1 91 ? 16.308 -10.049 -9.964 1.00 89.50 91 GLU A O 1
ATOM 724 N N . THR A 1 92 ? 15.649 -10.290 -12.090 1.00 87.00 92 THR A N 1
ATOM 725 C CA . THR A 1 92 ? 16.986 -10.112 -12.659 1.00 87.00 92 THR A CA 1
ATOM 726 C C . THR A 1 92 ? 17.530 -8.731 -12.307 1.00 87.00 92 THR A C 1
ATOM 728 O O . THR A 1 92 ? 16.872 -7.718 -12.558 1.00 87.00 92 THR A O 1
ATOM 731 N N . ALA A 1 93 ? 18.746 -8.700 -11.758 1.00 84.00 93 ALA A N 1
ATOM 732 C CA . ALA A 1 93 ? 19.418 -7.466 -11.3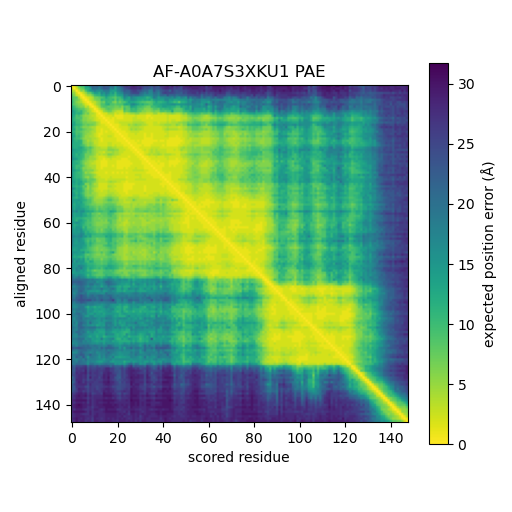76 1.00 84.00 93 ALA A CA 1
ATOM 733 C C . ALA A 1 93 ? 19.419 -6.458 -12.536 1.00 84.00 93 ALA A C 1
ATOM 735 O O . ALA A 1 93 ? 19.659 -6.818 -13.688 1.00 84.00 93 ALA A O 1
ATOM 736 N N . HIS A 1 94 ? 19.115 -5.199 -12.217 1.00 81.69 94 HIS A N 1
ATOM 737 C CA . HIS A 1 94 ? 19.052 -4.089 -13.175 1.00 81.69 94 HIS A CA 1
ATOM 738 C C . HIS A 1 94 ? 18.009 -4.252 -14.301 1.00 81.69 94 HIS A C 1
ATOM 740 O O . HIS A 1 94 ? 18.043 -3.524 -15.290 1.00 81.69 94 HIS A O 1
ATOM 746 N N . CYS A 1 95 ? 17.036 -5.161 -14.163 1.00 80.75 95 CYS A N 1
ATOM 747 C CA . CYS A 1 95 ? 15.935 -5.275 -15.113 1.00 80.75 95 CYS A CA 1
ATOM 748 C C . CYS A 1 95 ? 14.730 -4.414 -14.694 1.00 80.75 95 CYS A C 1
ATOM 750 O O . CYS A 1 95 ? 13.957 -4.781 -13.814 1.00 80.75 95 CYS A O 1
ATOM 752 N N . GLY A 1 96 ? 14.512 -3.294 -15.390 1.00 76.19 96 GLY A N 1
ATOM 753 C CA . GLY A 1 96 ? 13.354 -2.408 -15.185 1.00 76.19 96 GLY A CA 1
ATOM 754 C C . GLY A 1 96 ? 12.007 -2.945 -15.701 1.00 76.19 96 GLY A C 1
ATOM 755 O O . GLY A 1 96 ? 10.970 -2.323 -15.485 1.00 76.19 96 GLY A O 1
ATOM 756 N N . LYS A 1 97 ? 11.996 -4.087 -16.402 1.00 85.44 97 LYS A N 1
ATOM 757 C CA . LYS A 1 97 ? 10.799 -4.610 -17.085 1.00 85.44 97 LYS A CA 1
ATOM 758 C C . LYS A 1 97 ? 9.804 -5.234 -16.101 1.00 85.44 97 LYS A C 1
ATOM 760 O O . LYS A 1 97 ? 10.194 -5.857 -15.113 1.00 85.44 97 LYS A O 1
ATOM 765 N N . GLU A 1 98 ? 8.512 -5.147 -16.425 1.00 84.75 98 GLU A N 1
ATOM 766 C CA . GLU A 1 98 ? 7.462 -5.859 -15.688 1.00 84.75 98 GLU A CA 1
ATOM 767 C C . GLU A 1 98 ? 7.653 -7.380 -15.805 1.00 84.75 98 GLU A C 1
ATOM 769 O O . GLU A 1 98 ? 7.724 -7.957 -16.897 1.00 84.75 98 GLU A O 1
ATOM 774 N N . ALA A 1 99 ? 7.703 -8.040 -14.655 1.00 89.31 99 ALA A N 1
ATOM 775 C CA . ALA A 1 99 ? 7.631 -9.476 -14.546 1.00 89.31 99 ALA A CA 1
ATOM 776 C C . ALA A 1 99 ? 6.254 -9.982 -14.984 1.00 89.31 99 ALA A C 1
ATOM 778 O O . ALA A 1 99 ? 5.206 -9.472 -14.588 1.00 89.31 99 ALA A O 1
ATOM 779 N N . SER A 1 100 ? 6.258 -11.047 -15.771 1.00 92.25 100 SER A N 1
ATOM 780 C CA . SER A 1 100 ? 5.060 -11.714 -16.284 1.00 92.25 100 SER A CA 1
ATOM 781 C C . SER A 1 100 ? 5.178 -13.239 -16.322 1.00 92.25 100 SER A C 1
ATOM 783 O O . SER A 1 100 ? 4.181 -13.900 -16.604 1.00 92.25 100 SER A O 1
ATOM 785 N N . TYR A 1 101 ? 6.345 -13.790 -15.983 1.00 92.81 101 TYR A N 1
ATOM 786 C CA . TYR A 1 101 ? 6.665 -15.212 -16.031 1.00 92.81 101 TYR A CA 1
ATOM 787 C C . TYR A 1 101 ? 7.094 -15.751 -14.669 1.00 92.81 101 TYR A C 1
ATOM 789 O O . TYR A 1 101 ? 7.663 -15.028 -13.839 1.00 92.81 101 TYR A O 1
ATOM 797 N N . ASN A 1 102 ? 6.824 -17.039 -14.465 1.00 93.75 102 ASN A N 1
ATOM 798 C CA . ASN A 1 102 ? 7.315 -17.841 -13.350 1.00 93.75 102 ASN A CA 1
ATOM 799 C C . ASN A 1 102 ? 7.207 -19.336 -13.694 1.00 93.75 102 ASN A C 1
ATOM 801 O O . ASN A 1 102 ? 6.744 -19.700 -14.774 1.00 93.75 102 ASN A O 1
ATOM 805 N N . LEU A 1 103 ? 7.622 -20.210 -12.782 1.00 91.31 103 LEU A N 1
ATOM 806 C CA . LEU A 1 103 ? 7.417 -21.647 -12.916 1.00 91.31 103 LEU A CA 1
ATOM 807 C C . LEU A 1 103 ? 5.916 -22.009 -12.912 1.00 91.31 103 LEU A C 1
ATOM 809 O O . LEU A 1 103 ? 5.121 -21.317 -12.261 1.00 91.31 103 LEU A O 1
ATOM 813 N N . PRO A 1 104 ? 5.521 -23.091 -13.608 1.00 89.69 104 PRO A N 1
ATOM 814 C CA . PRO A 1 104 ? 4.147 -23.579 -13.631 1.00 89.69 104 PRO A CA 1
ATOM 815 C C . PRO A 1 104 ? 3.565 -23.742 -12.223 1.00 89.69 104 PRO A C 1
ATOM 817 O O . PRO A 1 104 ? 4.234 -24.204 -11.302 1.00 89.69 104 PRO A O 1
ATOM 820 N N . GLY A 1 105 ? 2.311 -23.321 -12.047 1.00 83.94 105 GLY A N 1
ATOM 821 C CA . GLY A 1 105 ? 1.608 -23.370 -10.761 1.00 83.94 105 GLY A CA 1
ATOM 822 C C . GLY A 1 105 ? 1.949 -22.238 -9.780 1.00 83.94 105 GLY A C 1
ATOM 823 O O . GLY A 1 105 ? 1.279 -22.110 -8.753 1.00 83.94 105 GLY A O 1
ATOM 824 N N . LEU A 1 106 ? 2.939 -21.384 -10.077 1.00 83.94 106 LEU A N 1
ATOM 825 C CA . LEU A 1 106 ? 3.255 -20.205 -9.269 1.00 83.94 106 LEU A CA 1
ATOM 826 C C . LEU A 1 106 ? 2.636 -18.930 -9.856 1.00 83.94 106 LEU A C 1
ATOM 828 O O . LEU A 1 106 ? 2.938 -18.512 -10.971 1.00 83.94 106 LEU A O 1
ATOM 832 N N . ARG A 1 107 ? 1.849 -18.228 -9.033 1.00 76.75 107 ARG A N 1
ATOM 833 C CA . ARG A 1 107 ? 1.201 -16.963 -9.426 1.00 76.75 107 ARG A CA 1
ATOM 834 C C . ARG A 1 107 ? 2.070 -15.720 -9.349 1.00 76.75 107 ARG A C 1
ATOM 836 O O . ARG A 1 107 ? 1.735 -14.698 -9.946 1.00 76.75 107 ARG A O 1
ATOM 843 N N . ALA A 1 108 ? 3.104 -15.749 -8.512 1.00 84.12 108 ALA A N 1
ATOM 844 C CA . ALA A 1 108 ? 3.968 -14.590 -8.345 1.00 84.12 108 ALA A CA 1
ATOM 845 C C . ALA A 1 108 ? 4.652 -14.312 -9.684 1.00 84.12 108 ALA A C 1
ATOM 847 O O . ALA A 1 108 ? 5.259 -15.208 -10.248 1.00 84.12 108 ALA A O 1
ATOM 848 N N . ARG A 1 109 ? 4.558 -13.092 -10.201 1.00 88.19 109 ARG A N 1
ATOM 849 C CA . ARG A 1 109 ? 5.273 -12.710 -11.418 1.00 88.19 109 ARG A CA 1
ATOM 850 C C . ARG A 1 109 ? 6.702 -12.359 -11.022 1.00 88.19 109 ARG A C 1
ATOM 852 O O . ARG A 1 109 ? 6.872 -11.408 -10.265 1.00 88.19 109 ARG A O 1
ATOM 859 N N . ARG A 1 110 ? 7.688 -13.134 -11.483 1.00 90.44 110 ARG A N 1
ATOM 860 C CA . ARG A 1 110 ? 9.097 -12.995 -11.062 1.00 90.44 110 ARG A CA 1
ATOM 861 C C . ARG A 1 110 ? 10.028 -12.564 -12.189 1.00 90.44 110 ARG A C 1
ATOM 863 O O . ARG A 1 110 ? 10.939 -11.785 -11.956 1.00 90.44 110 ARG A O 1
ATOM 870 N N . PHE A 1 111 ? 9.777 -13.001 -13.420 1.00 92.38 111 PHE A N 1
ATOM 871 C CA . PHE A 1 111 ? 10.659 -12.723 -14.557 1.00 92.38 111 PHE A CA 1
ATOM 872 C C . PHE A 1 111 ? 9.912 -12.059 -15.708 1.00 92.38 111 PHE A C 1
ATOM 874 O O . PHE A 1 111 ? 8.727 -12.314 -15.919 1.00 92.38 111 PHE A O 1
ATOM 881 N N . CYS A 1 112 ? 10.575 -11.178 -16.452 1.00 93.00 112 CYS A N 1
ATOM 882 C CA . CYS A 1 112 ? 10.028 -10.622 -17.689 1.00 93.00 112 CYS A CA 1
ATOM 883 C C . CYS A 1 112 ? 10.227 -11.598 -18.862 1.00 93.00 112 CYS A C 1
ATOM 885 O O . CYS A 1 112 ? 10.924 -12.601 -18.734 1.00 93.00 112 CYS A O 1
ATOM 887 N N . ALA A 1 113 ? 9.643 -11.292 -20.024 1.00 92.75 113 ALA A N 1
ATOM 888 C CA . ALA A 1 113 ? 9.761 -12.141 -21.214 1.00 92.75 113 ALA A CA 1
ATOM 889 C C . ALA A 1 113 ? 11.217 -12.388 -21.645 1.00 92.75 113 ALA A C 1
ATOM 891 O O . ALA A 1 113 ? 11.540 -13.494 -22.061 1.00 92.75 113 ALA A O 1
ATOM 892 N N . SER A 1 114 ? 12.095 -11.385 -21.507 1.00 94.38 114 SER A N 1
ATOM 893 C CA . SER A 1 114 ? 13.507 -11.502 -21.899 1.00 94.38 114 SER A CA 1
ATOM 894 C C . SER A 1 114 ? 14.383 -12.228 -20.878 1.00 94.38 114 SER A C 1
ATOM 896 O O . SER A 1 114 ? 15.504 -12.583 -21.204 1.00 94.38 114 SER A O 1
ATOM 898 N N . HIS A 1 115 ? 13.898 -12.436 -19.652 1.00 94.19 115 HIS A N 1
ATOM 899 C CA . HIS A 1 115 ? 14.623 -13.151 -18.593 1.00 94.19 115 HIS A CA 1
ATOM 900 C C . HIS A 1 115 ? 13.872 -14.401 -18.132 1.00 94.19 115 HIS A C 1
ATOM 902 O O . HIS A 1 115 ? 14.033 -14.867 -17.005 1.00 94.19 115 HIS A O 1
ATOM 908 N N . ARG A 1 116 ? 13.012 -14.931 -19.001 1.00 93.31 116 ARG A N 1
ATOM 909 C CA . ARG A 1 116 ? 12.319 -16.187 -18.771 1.00 93.31 116 ARG A CA 1
ATOM 910 C C . ARG A 1 116 ? 13.312 -17.337 -18.925 1.00 93.31 116 ARG A C 1
ATOM 912 O O . ARG A 1 116 ? 13.914 -17.477 -19.984 1.00 93.31 116 ARG A O 1
ATOM 919 N N . LEU A 1 117 ? 13.441 -18.165 -17.893 1.00 92.88 117 LEU A N 1
ATOM 920 C CA . LEU A 1 117 ? 14.220 -19.400 -17.959 1.00 92.88 117 LEU A CA 1
ATOM 921 C C . LEU A 1 117 ? 13.402 -20.531 -18.593 1.00 92.88 117 LEU A C 1
ATOM 923 O O . LEU A 1 117 ? 12.172 -20.457 -18.687 1.00 92.88 117 LEU A O 1
ATOM 927 N N . GLU A 1 118 ? 14.093 -21.586 -19.012 1.00 93.44 118 GLU A N 1
ATOM 928 C CA . GLU A 1 118 ? 13.460 -22.797 -19.524 1.00 93.44 118 GLU A CA 1
ATOM 929 C C . GLU A 1 118 ? 12.429 -23.356 -18.528 1.00 93.44 118 GLU A C 1
ATOM 931 O O . GLU A 1 118 ? 12.598 -23.286 -17.308 1.00 93.44 118 GLU A O 1
ATOM 936 N N . GLY A 1 119 ? 11.305 -23.841 -19.055 1.00 89.62 119 GLY A N 1
ATOM 937 C CA . GLY A 1 119 ? 10.196 -24.365 -18.256 1.00 89.62 119 GLY A CA 1
ATOM 938 C C . GLY A 1 119 ? 9.295 -23.312 -17.596 1.00 89.62 119 GLY A C 1
ATOM 939 O O . GLY A 1 119 ? 8.270 -23.680 -17.029 1.00 89.62 119 GLY A O 1
ATOM 940 N N . MET A 1 120 ? 9.602 -22.012 -17.666 1.00 93.12 120 MET A N 1
ATOM 941 C CA . MET A 1 120 ? 8.712 -20.968 -17.139 1.00 93.12 120 MET A CA 1
ATOM 942 C C . MET A 1 120 ? 7.541 -20.654 -18.082 1.00 93.12 120 MET A C 1
ATOM 944 O O . MET A 1 120 ? 7.684 -20.605 -19.304 1.00 93.12 120 MET A O 1
ATOM 948 N N . VAL A 1 121 ? 6.388 -20.331 -17.496 1.00 91.56 121 VAL A N 1
ATOM 949 C CA . VAL A 1 121 ? 5.137 -20.003 -18.193 1.00 91.56 121 VAL A CA 1
ATOM 950 C C . VAL A 1 121 ? 4.659 -18.597 -17.845 1.00 91.56 121 VAL A C 1
ATOM 952 O O . VAL A 1 121 ? 5.015 -18.031 -16.808 1.00 91.56 121 VAL A O 1
ATOM 955 N N . ALA A 1 122 ? 3.851 -18.006 -18.724 1.00 90.31 122 ALA A N 1
ATOM 956 C CA . ALA A 1 122 ? 3.220 -16.723 -18.444 1.00 90.31 122 ALA A CA 1
ATOM 957 C C . ALA A 1 122 ? 2.205 -16.870 -17.29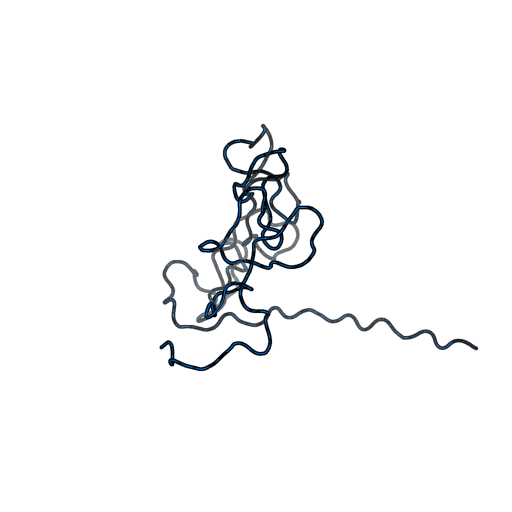4 1.00 90.31 122 ALA A C 1
ATOM 959 O O . ALA A 1 122 ? 1.400 -17.799 -17.264 1.00 90.31 122 ALA A O 1
ATOM 960 N N . CYS A 1 123 ? 2.209 -15.925 -16.354 1.00 83.94 123 CYS A N 1
ATOM 961 C CA . CYS A 1 123 ? 1.285 -15.915 -15.214 1.00 83.94 123 CYS A CA 1
ATOM 962 C C . CYS A 1 123 ? -0.077 -15.266 -15.536 1.00 83.94 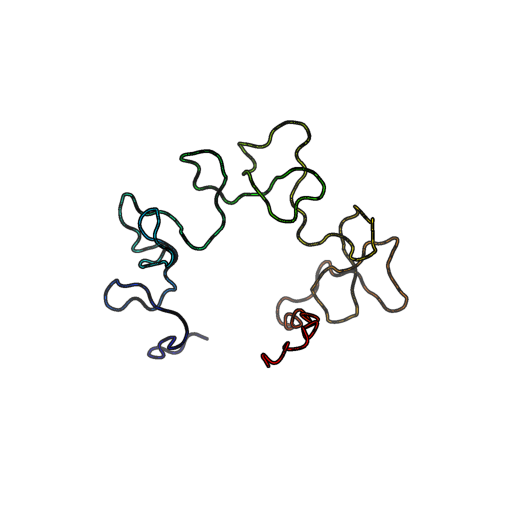123 CYS A C 1
ATOM 964 O O . CYS A 1 123 ? -0.928 -15.166 -14.651 1.00 83.94 123 CYS A O 1
ATOM 966 N N . ARG A 1 124 ? -0.296 -14.774 -16.767 1.00 72.19 124 ARG A N 1
ATOM 967 C CA . ARG A 1 124 ? -1.581 -14.177 -17.175 1.00 72.19 124 ARG A CA 1
ATOM 968 C C . ARG A 1 124 ? -2.647 -15.279 -17.245 1.00 72.19 124 ARG A C 1
ATOM 970 O O . ARG A 1 124 ? -2.474 -16.232 -17.991 1.00 72.19 124 ARG A O 1
ATOM 977 N N . GLY A 1 125 ? -3.731 -15.138 -16.479 1.00 63.97 125 GLY A N 1
ATOM 978 C CA . GLY A 1 125 ? -4.888 -16.044 -16.546 1.00 63.97 125 GLY A CA 1
ATOM 979 C C . GLY A 1 125 ? -4.810 -17.321 -15.697 1.00 63.97 125 GLY A C 1
ATOM 980 O O . GLY A 1 125 ? -5.609 -18.222 -15.914 1.00 63.97 125 GLY A O 1
ATOM 981 N N . GLN A 1 126 ? -3.889 -17.427 -14.732 1.00 56.88 126 GLN A N 1
ATOM 982 C CA . GLN A 1 126 ? -3.848 -18.595 -13.838 1.00 56.88 126 GLN A CA 1
ATOM 983 C C . GLN A 1 126 ? -4.963 -18.534 -12.772 1.00 56.88 126 GLN A C 1
ATOM 985 O O . GLN A 1 126 ? -5.135 -17.504 -12.115 1.00 56.88 126 GLN A O 1
ATOM 990 N N . ASP A 1 127 ? -5.689 -19.649 -12.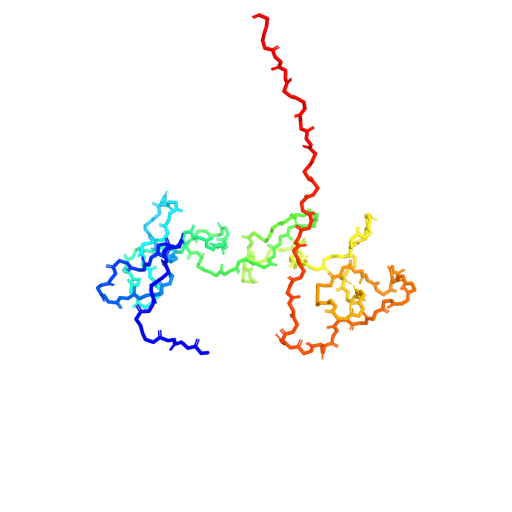600 1.00 51.38 127 ASP A N 1
ATOM 991 C CA . ASP A 1 127 ? -6.779 -19.860 -11.628 1.00 51.38 127 ASP A CA 1
ATOM 992 C C . ASP A 1 127 ? -6.419 -19.336 -10.228 1.00 51.38 127 ASP A C 1
ATOM 994 O O . ASP A 1 127 ? -5.275 -19.498 -9.804 1.00 51.38 127 ASP A O 1
ATOM 998 N N . GLN A 1 128 ? -7.390 -18.728 -9.524 1.00 55.34 128 GLN A N 1
ATOM 999 C CA . GLN A 1 128 ? -7.312 -18.041 -8.223 1.00 55.34 128 GLN A CA 1
ATOM 1000 C C . GLN A 1 128 ? -7.294 -18.981 -6.986 1.00 55.34 128 GLN A C 1
ATOM 1002 O O . GLN A 1 128 ? -7.043 -18.507 -5.871 1.00 55.34 128 GLN A O 1
ATOM 1007 N N . SER A 1 129 ? -7.360 -20.310 -7.167 1.00 52.69 129 SER A N 1
ATOM 1008 C CA . SER A 1 129 ? -7.293 -21.349 -6.106 1.00 52.69 129 SER A CA 1
ATOM 1009 C C . SER A 1 129 ? -5.893 -21.747 -5.536 1.00 52.69 129 SER A C 1
ATOM 1011 O O . SER A 1 129 ? -5.719 -21.862 -4.327 1.00 52.69 129 SER A O 1
ATOM 1013 N N . LEU A 1 130 ? -4.854 -21.901 -6.365 1.00 53.03 130 LEU A N 1
ATOM 1014 C CA . LEU A 1 130 ? -3.420 -22.108 -6.039 1.00 53.03 130 LEU A CA 1
ATOM 1015 C C . LEU A 1 130 ? -2.757 -21.110 -5.043 1.00 53.03 130 LEU A C 1
ATOM 1017 O O . LEU A 1 130 ? -2.933 -19.891 -5.082 1.00 53.03 130 LEU A O 1
ATOM 1021 N N . LYS A 1 131 ? -1.944 -21.647 -4.128 1.00 45.94 131 LYS A N 1
ATOM 1022 C CA . LYS A 1 131 ? -1.388 -20.953 -2.950 1.00 45.94 131 LYS A CA 1
ATOM 1023 C C . LYS A 1 131 ? -0.290 -19.938 -3.317 1.00 45.94 131 LYS A C 1
ATOM 1025 O O . LYS A 1 131 ? 0.568 -20.203 -4.156 1.00 45.94 131 LYS A O 1
ATOM 1030 N N . ARG A 1 132 ? -0.254 -18.787 -2.628 1.00 45.50 132 ARG A N 1
ATOM 1031 C CA . ARG A 1 132 ? 0.921 -17.891 -2.624 1.00 45.50 132 ARG A CA 1
ATOM 1032 C C . ARG A 1 132 ? 2.108 -18.649 -2.019 1.00 45.50 132 ARG A C 1
ATOM 1034 O O . ARG A 1 132 ? 2.035 -19.042 -0.857 1.00 45.50 132 ARG A O 1
ATOM 1041 N N . ALA A 1 133 ? 3.185 -18.844 -2.779 1.00 45.03 133 ALA A N 1
ATOM 1042 C CA . ALA A 1 133 ? 4.429 -19.372 -2.226 1.00 45.03 133 ALA A CA 1
ATOM 1043 C C . ALA A 1 133 ? 4.969 -18.408 -1.145 1.00 45.03 133 ALA A C 1
ATOM 1045 O O . ALA A 1 133 ? 4.886 -17.189 -1.339 1.00 45.03 133 ALA A O 1
ATOM 1046 N N . PRO A 1 134 ? 5.504 -18.908 -0.016 1.00 38.72 134 PRO A N 1
ATOM 1047 C CA . PRO A 1 134 ? 6.116 -18.055 0.992 1.00 38.72 134 PRO A CA 1
ATOM 1048 C C . PRO A 1 134 ? 7.291 -17.294 0.375 1.00 38.72 134 PRO A C 1
ATOM 1050 O O . PRO A 1 134 ? 8.125 -17.879 -0.317 1.00 38.72 134 PRO A O 1
ATOM 1053 N N . LEU A 1 135 ? 7.374 -15.993 0.651 1.00 42.34 135 LEU A N 1
ATOM 1054 C CA . LEU A 1 135 ? 8.588 -15.221 0.410 1.00 42.34 135 LEU A CA 1
ATOM 1055 C C . LEU A 1 135 ? 9.712 -15.897 1.205 1.00 42.34 135 LEU A C 1
ATOM 1057 O O . LEU A 1 135 ? 9.672 -15.904 2.435 1.00 42.34 135 LEU A O 1
ATOM 1061 N N . ARG A 1 136 ? 10.704 -16.487 0.528 1.00 35.31 136 ARG A N 1
ATOM 1062 C CA . ARG A 1 136 ? 11.952 -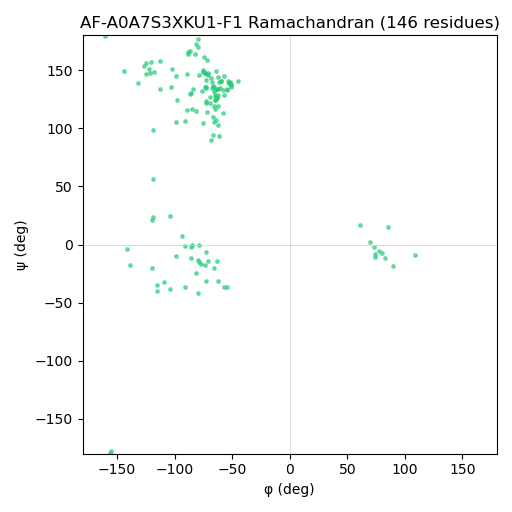16.876 1.191 1.00 35.31 136 ARG A CA 1
ATOM 1063 C C . ARG A 1 136 ? 12.648 -15.588 1.620 1.00 35.31 136 ARG A C 1
ATOM 1065 O O . ARG A 1 136 ? 13.373 -14.981 0.841 1.00 35.31 136 ARG A O 1
ATOM 1072 N N . SER A 1 137 ? 12.425 -15.158 2.859 1.00 37.72 137 SER A N 1
ATOM 1073 C CA . SER A 1 137 ? 13.363 -14.271 3.532 1.00 37.72 137 SER A CA 1
ATOM 1074 C C . SER A 1 137 ? 14.649 -15.068 3.723 1.00 37.72 137 SER A C 1
ATOM 1076 O O . SER A 1 137 ? 14.704 -15.977 4.552 1.00 37.72 137 SER A O 1
ATOM 1078 N N . GLY A 1 138 ? 15.670 -14.772 2.921 1.00 34.81 138 GLY A N 1
ATOM 1079 C CA . GLY A 1 138 ? 17.031 -15.186 3.224 1.00 34.81 138 GLY A CA 1
ATOM 1080 C C . GLY A 1 138 ? 17.439 -14.540 4.543 1.00 34.81 138 GLY A C 1
ATOM 1081 O O . GLY A 1 138 ? 17.861 -13.387 4.573 1.00 34.81 138 GLY A O 1
ATOM 1082 N N . SER A 1 139 ? 17.253 -15.260 5.647 1.00 33.44 139 SER A N 1
ATOM 1083 C CA . SER A 1 139 ? 17.764 -14.879 6.956 1.00 33.44 139 SER A CA 1
ATOM 1084 C C . SER A 1 139 ? 19.284 -14.996 6.914 1.00 33.44 139 SER A C 1
ATOM 1086 O O . 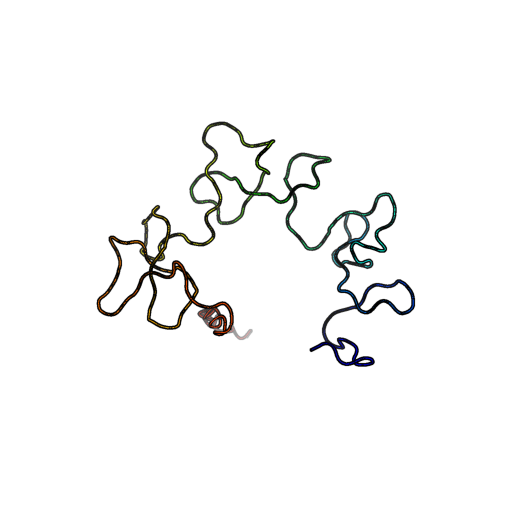SER A 1 139 ? 19.841 -16.053 7.203 1.00 33.44 139 SER A O 1
ATOM 1088 N N . SER A 1 140 ? 19.960 -13.912 6.533 1.00 39.38 140 SER A N 1
ATOM 1089 C CA . SER A 1 140 ? 21.380 -13.746 6.825 1.00 39.38 140 SER A CA 1
ATOM 1090 C C . SER A 1 140 ? 21.518 -13.715 8.348 1.00 39.38 140 SER A C 1
ATOM 1092 O O . SER A 1 140 ? 21.122 -12.750 9.008 1.00 39.38 140 SER A O 1
ATOM 1094 N N . LYS A 1 141 ? 21.965 -14.832 8.931 1.00 33.09 141 LYS A N 1
ATOM 1095 C CA . LYS A 1 141 ? 22.258 -14.932 10.361 1.00 33.09 141 LYS A CA 1
ATOM 1096 C C . LYS A 1 141 ? 23.412 -13.969 10.654 1.00 33.09 141 LYS A C 1
ATOM 1098 O O . LYS A 1 141 ? 24.548 -14.245 10.286 1.00 33.09 141 LYS A O 1
ATOM 1103 N N . ARG A 1 142 ? 23.136 -12.841 11.319 1.00 32.69 142 ARG A N 1
ATOM 1104 C CA . ARG A 1 142 ? 24.191 -12.050 11.971 1.00 32.69 142 ARG A CA 1
ATOM 1105 C C . ARG A 1 142 ? 24.828 -12.920 13.065 1.00 32.69 142 ARG A C 1
ATOM 1107 O O . ARG A 1 142 ? 24.079 -13.443 13.894 1.00 32.69 142 ARG A O 1
ATOM 1114 N N . PRO A 1 143 ? 26.161 -13.069 13.117 1.00 36.16 143 PRO A N 1
ATOM 1115 C CA . PRO A 1 143 ? 26.806 -13.715 14.249 1.00 36.16 143 PRO A CA 1
ATOM 1116 C C . PRO A 1 143 ? 26.611 -12.842 15.496 1.00 36.16 143 PRO A C 1
ATOM 1118 O O . PRO A 1 143 ? 26.821 -11.626 15.460 1.00 36.16 143 PRO A O 1
ATOM 1121 N N . ARG A 1 144 ? 26.170 -13.454 16.602 1.00 38.03 144 ARG A N 1
ATOM 1122 C CA . ARG A 1 144 ? 26.172 -12.812 17.922 1.00 38.03 144 ARG A CA 1
ATOM 1123 C C . ARG A 1 144 ? 27.629 -12.574 18.317 1.00 38.03 144 ARG A C 1
ATOM 1125 O O . ARG A 1 144 ? 28.366 -13.536 18.503 1.00 38.03 144 ARG A O 1
ATOM 1132 N N . LYS A 1 145 ? 28.025 -11.309 18.473 1.00 39.72 145 LYS A N 1
ATOM 1133 C CA . LYS A 1 145 ? 29.194 -10.964 19.288 1.00 39.72 145 LYS A CA 1
ATOM 1134 C C . LYS A 1 145 ? 28.855 -11.330 20.734 1.00 39.72 145 LYS A C 1
ATOM 1136 O O . LYS A 1 145 ? 27.865 -10.828 21.263 1.00 39.72 145 LYS A O 1
ATOM 1141 N N . GLN A 1 146 ? 29.622 -12.240 21.323 1.00 37.97 146 GLN A N 1
ATOM 1142 C CA . GLN A 1 146 ? 29.633 -12.443 22.769 1.00 37.97 146 GLN A CA 1
ATOM 1143 C C . GLN A 1 146 ? 30.370 -11.250 23.400 1.00 37.97 146 GLN A C 1
ATOM 1145 O O . GLN A 1 146 ? 31.395 -10.839 22.848 1.00 37.97 146 GLN A O 1
ATOM 1150 N N . PRO A 1 147 ? 29.854 -10.642 24.477 1.00 44.22 147 PRO A N 1
ATOM 1151 C CA . PRO A 1 147 ? 30.656 -9.740 25.289 1.00 44.22 147 PRO A CA 1
ATOM 1152 C C . PRO A 1 147 ? 31.665 -10.553 26.115 1.00 44.22 147 PRO A C 1
ATOM 1154 O O . PRO A 1 147 ? 31.379 -11.696 26.476 1.00 44.22 147 PRO A O 1
ATOM 1157 N N . ALA A 1 148 ? 32.837 -9.955 26.331 1.00 45.66 148 ALA A N 1
ATOM 1158 C CA . ALA A 1 148 ? 33.878 -10.440 27.234 1.00 45.66 148 ALA A CA 1
ATOM 1159 C C . ALA A 1 148 ? 33.439 -10.343 28.701 1.00 45.66 148 ALA A C 1
ATOM 1161 O O . ALA A 1 148 ? 32.596 -9.461 28.994 1.00 45.66 148 ALA A O 1
#

Radius of gyration: 20.5 Å; Cα contacts (8 Å, |Δi|>4): 248; chains: 1; bounding box: 54×40×49 Å

Foldseek 3Di:
DDDPPDADPPADFAPPPPGRHGFQKDAPPDQGGRHDPVPHDPNIARNPADFAQPPPGNDHFFKDAPPDQDGHHHPVPDDPRIDGRAPQAAQPPPGRDGFFKDAPLELRRHHDPVGDDPRIDGNPPDDPPGDHDDDPPPPPDDDDDDDD

Organism: Heterosigma akashiwo (NCBI:txid2829)

InterPro domains:
  IPR036290 Phenylalanine zipper superfamily [G3DSA:6.10.140.110] (30-85)
  IPR043822 EsV-1-7 cysteine-rich motif [PF19114] (14-47)
  IPR043822 EsV-1-7 cysteine-rich motif [PF19114] (52-83)
  IPR043822 EsV-1-7 cysteine-rich motif [PF19114] (90-121)
  IPR043822 EsV-1-7 cysteine-rich motif [SM01425] (14-51)
  IPR043822 EsV-1-7 cysteine-rich motif [SM01425] (52-89)
  IPR043822 EsV-1-7 cysteine-rich motif [SM01425] (90-133)